Protein AF-A0A0K9YPI4-F1 (afdb_monomer_lite)

Foldseek 3Di:
DDDDDDDDDPDPDPPPPPPPPPPQDPLGDPVLLVVLCCVAVVLPPWDWDDDDQKTKTWHDDPDPPDGTWMWIAPSRFQWIATQPFLATQFRSNQPPTHGCVPVPDPVVVVVVLCVLVVVLCVVVVKAQPDPPQFPTHDHNNWTWGWIDDPNDIFIKTADSRVSDMDTDPDPD

Secondary structure (DSSP, 8-state):
-------------------------SSPPHHHHHHHHHHHH--TTPEEEEETTEEEEE---SSTTSPPPEEEEETTTTEEEETTT--EEEESS-TT---GGG---HHHHHHHHHHHHHHHHHHTTEEESSTT-EEEEETTTEEEEEEEETTEEEEEEE-TTT--EEEES---

Radius of gyration: 22.89 Å; chains: 1; bounding box: 44×32×101 Å

Structure (mmCIF, N/CA/C/O backbone):
data_AF-A0A0K9YPI4-F1
#
_entry.id   AF-A0A0K9YPI4-F1
#
loop_
_atom_site.group_PDB
_atom_site.id
_atom_site.type_symbol
_atom_site.label_atom_id
_atom_site.label_alt_id
_atom_site.label_comp_id
_atom_site.label_asym_id
_atom_site.label_entity_id
_atom_site.label_seq_id
_atom_site.pdbx_PDB_ins_code
_atom_site.Cartn_x
_atom_site.Cartn_y
_atom_site.Cartn_z
_atom_site.occupancy
_atom_site.B_iso_or_equiv
_atom_site.auth_seq_id
_atom_site.auth_comp_id
_atom_site.auth_asym_id
_atom_site.auth_atom_id
_atom_site.pdbx_PDB_model_num
ATOM 1 N N . MET A 1 1 ? -1.547 7.017 -79.916 1.00 41.75 1 MET A N 1
ATOM 2 C CA . MET A 1 1 ? -0.569 6.766 -78.834 1.00 41.75 1 MET A CA 1
ATOM 3 C C . MET A 1 1 ? -1.257 7.095 -77.516 1.00 41.75 1 MET A C 1
ATOM 5 O O . MET A 1 1 ? -1.605 8.245 -77.295 1.00 41.75 1 MET A O 1
ATOM 9 N N . VAL A 1 2 ? -1.596 6.076 -76.729 1.00 37.12 2 VAL A N 1
ATOM 10 C CA . VAL A 1 2 ? -2.494 6.171 -75.564 1.00 37.12 2 VAL A CA 1
ATOM 11 C C . VAL A 1 2 ? -1.666 6.503 -74.319 1.00 37.12 2 VAL A C 1
ATOM 13 O O . VAL A 1 2 ? -0.803 5.711 -73.954 1.00 37.12 2 VAL A O 1
ATOM 16 N N . LYS A 1 3 ? -1.917 7.636 -73.652 1.00 39.69 3 LYS A N 1
ATOM 17 C CA . LYS A 1 3 ? -1.394 7.901 -72.300 1.00 39.69 3 LYS A CA 1
ATOM 18 C C . LYS A 1 3 ? -2.548 7.841 -71.303 1.00 39.69 3 LYS A C 1
ATOM 20 O O . LYS A 1 3 ? -3.401 8.720 -71.261 1.00 39.69 3 LYS A O 1
ATOM 25 N N . LYS A 1 4 ? -2.576 6.736 -70.557 1.00 41.53 4 LYS A N 1
ATOM 26 C CA . LYS A 1 4 ? -3.485 6.457 -69.443 1.00 41.53 4 LYS A CA 1
ATOM 27 C C . LYS A 1 4 ? -3.136 7.389 -68.277 1.00 41.53 4 LYS A C 1
ATOM 29 O O . LYS A 1 4 ? -1.999 7.367 -67.818 1.00 41.53 4 LYS A O 1
ATOM 34 N N . PHE A 1 5 ? -4.099 8.169 -67.793 1.00 42.66 5 PHE A N 1
ATOM 35 C CA . PHE A 1 5 ? -4.013 8.819 -66.486 1.00 42.66 5 PHE A CA 1
ATOM 36 C C . PHE A 1 5 ? -4.531 7.830 -65.442 1.00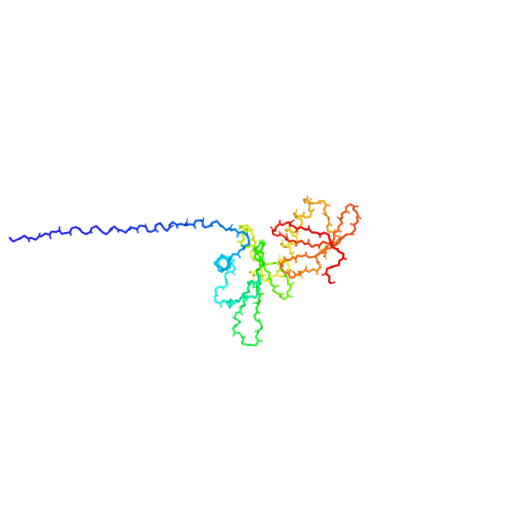 42.66 5 PHE A C 1
ATOM 38 O O . PHE A 1 5 ? -5.713 7.499 -65.426 1.00 42.66 5 PHE A O 1
ATOM 45 N N . ILE A 1 6 ? -3.626 7.311 -64.616 1.00 44.91 6 ILE A N 1
ATOM 46 C CA . ILE A 1 6 ? -3.984 6.538 -63.429 1.00 44.91 6 ILE A CA 1
ATOM 47 C C . ILE A 1 6 ? -4.209 7.546 -62.304 1.00 44.91 6 ILE A C 1
ATOM 49 O O . ILE A 1 6 ? -3.294 8.261 -61.901 1.00 44.91 6 ILE A O 1
ATOM 53 N N . VAL A 1 7 ? -5.452 7.602 -61.835 1.00 39.91 7 VAL A N 1
ATOM 54 C CA . VAL A 1 7 ? -5.850 8.235 -60.579 1.00 39.91 7 VAL A CA 1
ATOM 55 C C . VAL A 1 7 ? -5.303 7.367 -59.449 1.00 39.91 7 VAL A C 1
ATOM 57 O O . VAL A 1 7 ? -5.708 6.216 -59.310 1.00 39.91 7 VAL A O 1
ATOM 60 N N . VAL A 1 8 ? -4.376 7.897 -58.654 1.00 37.62 8 VAL A N 1
ATOM 61 C CA . VAL A 1 8 ? -3.963 7.267 -57.394 1.00 37.62 8 VAL A CA 1
ATOM 62 C C . VAL A 1 8 ? -4.713 7.973 -56.271 1.00 37.62 8 VAL A C 1
ATOM 64 O O . VAL A 1 8 ? -4.307 9.026 -55.789 1.00 37.62 8 VAL A O 1
ATOM 67 N N . CYS A 1 9 ? -5.854 7.398 -55.893 1.00 36.19 9 CYS A N 1
ATOM 68 C CA . CYS A 1 9 ? -6.498 7.673 -54.616 1.00 36.19 9 CYS A CA 1
ATOM 69 C C . CYS A 1 9 ? -5.619 7.086 -53.505 1.00 36.19 9 CYS A C 1
ATOM 71 O O . CYS A 1 9 ? -5.641 5.878 -53.275 1.00 36.19 9 CYS A O 1
ATOM 73 N N . SER A 1 10 ? -4.858 7.927 -52.808 1.00 40.41 10 SER A N 1
ATOM 74 C CA . SER A 1 10 ? -4.238 7.542 -51.538 1.00 40.41 10 SER A CA 1
ATOM 75 C C . SER A 1 10 ? -5.316 7.492 -50.458 1.00 40.41 10 SER A C 1
ATOM 77 O O . SER A 1 10 ? -5.634 8.487 -49.812 1.00 40.41 10 SER A O 1
ATOM 79 N N . LEU A 1 11 ? -5.907 6.309 -50.309 1.00 37.06 11 LEU A N 1
ATOM 80 C CA . LEU A 1 11 ? -6.753 5.922 -49.191 1.00 37.06 11 LEU A CA 1
ATOM 81 C C . LEU A 1 11 ? -5.844 5.694 -47.971 1.00 37.06 11 LEU A C 1
ATOM 83 O O . LEU A 1 11 ? -5.213 4.646 -47.853 1.00 37.06 11 LEU A O 1
ATOM 87 N N . ILE A 1 12 ? -5.738 6.677 -47.075 1.00 48.12 12 ILE A N 1
ATOM 88 C CA . ILE A 1 12 ? -5.128 6.461 -45.757 1.00 48.12 12 ILE A CA 1
ATOM 89 C C . ILE A 1 12 ? -6.189 5.764 -44.903 1.00 48.12 12 ILE A C 1
ATOM 91 O O . ILE A 1 12 ? -7.133 6.394 -44.426 1.00 48.12 12 ILE A O 1
ATOM 95 N N . MET A 1 13 ? -6.077 4.440 -44.778 1.00 41.88 13 MET A N 1
ATOM 96 C CA . MET A 1 13 ? -6.884 3.663 -43.841 1.00 41.88 13 MET A CA 1
ATOM 97 C C . MET A 1 13 ? -6.507 4.051 -42.411 1.00 41.88 13 MET A C 1
ATOM 99 O O . MET A 1 13 ? -5.354 3.922 -42.001 1.00 41.88 13 MET A O 1
ATOM 103 N N . PHE A 1 14 ? -7.507 4.485 -41.648 1.00 39.28 14 PHE A N 1
ATOM 104 C CA . PHE A 1 14 ? -7.477 4.456 -40.194 1.00 39.28 14 PHE A CA 1
ATOM 105 C C . PHE A 1 14 ? -7.269 3.006 -39.743 1.00 39.28 14 PHE A C 1
ATOM 107 O O . PHE A 1 14 ? -8.168 2.177 -39.881 1.00 39.28 14 PHE A O 1
ATOM 114 N N . LEU A 1 15 ? -6.107 2.699 -39.167 1.00 39.94 15 LEU A N 1
ATOM 115 C CA . LEU A 1 15 ? -5.989 1.571 -38.251 1.00 39.94 15 LEU A CA 1
ATOM 116 C C . LEU A 1 15 ? -6.686 1.984 -36.953 1.00 39.94 15 LEU A C 1
ATOM 118 O O . LEU A 1 15 ? -6.073 2.508 -36.027 1.00 39.94 15 LEU A O 1
ATOM 122 N N . VAL A 1 16 ? -8.003 1.777 -36.915 1.00 43.72 16 VAL A N 1
ATOM 123 C CA . VAL A 1 16 ? -8.727 1.611 -35.656 1.00 43.72 16 VAL A CA 1
ATOM 124 C C . VAL A 1 16 ? -8.208 0.298 -35.085 1.00 43.72 16 VAL A C 1
ATOM 126 O O . VAL A 1 16 ? -8.688 -0.777 -35.436 1.00 43.72 16 VAL A O 1
ATOM 129 N N . GLY A 1 17 ? -7.143 0.380 -34.289 1.00 38.28 17 GLY A N 1
ATOM 130 C CA . GLY A 1 17 ? -6.700 -0.741 -33.481 1.00 38.28 17 GLY A CA 1
ATOM 131 C C . GLY A 1 17 ? -7.867 -1.130 -32.590 1.00 38.28 17 GLY A C 1
ATOM 132 O O . GLY A 1 17 ? -8.262 -0.361 -31.715 1.00 38.28 17 GLY A O 1
ATOM 133 N N . CYS A 1 18 ? -8.464 -2.287 -32.866 1.00 34.66 18 CYS A N 1
ATOM 134 C CA . CYS A 1 18 ? -9.381 -2.937 -31.953 1.00 34.66 18 CYS A CA 1
ATOM 135 C C . CYS A 1 18 ? -8.647 -3.075 -30.620 1.00 34.66 18 CYS A C 1
ATOM 137 O O . CYS A 1 18 ? -7.742 -3.898 -30.491 1.00 34.66 18 CYS A O 1
ATOM 139 N N . ALA A 1 19 ? -9.004 -2.239 -29.647 1.00 42.91 19 ALA A N 1
ATOM 140 C CA . ALA A 1 19 ? -8.703 -2.510 -28.260 1.00 42.91 19 ALA A CA 1
ATOM 141 C C . ALA A 1 19 ? -9.447 -3.806 -27.933 1.00 42.91 19 ALA A C 1
ATOM 143 O O . ALA A 1 19 ? -10.652 -3.797 -27.690 1.00 42.91 19 ALA A O 1
ATOM 144 N N . ASN A 1 20 ? -8.744 -4.934 -28.014 1.00 44.16 20 ASN A N 1
ATOM 145 C CA . ASN A 1 20 ? -9.142 -6.106 -27.264 1.00 44.16 20 ASN A CA 1
ATOM 146 C C . ASN A 1 20 ? -9.124 -5.645 -25.811 1.00 44.16 20 ASN A C 1
ATOM 148 O O . ASN A 1 20 ? -8.059 -5.470 -25.226 1.00 44.16 20 ASN A O 1
ATOM 152 N N . THR A 1 21 ? -10.295 -5.359 -25.253 1.00 50.00 21 THR A N 1
ATOM 153 C CA . THR A 1 21 ? -10.468 -5.257 -23.811 1.00 50.00 21 THR A CA 1
ATOM 154 C C . THR A 1 21 ? -10.260 -6.667 -23.270 1.00 50.00 21 THR A C 1
ATOM 156 O O . THR A 1 21 ? -11.212 -7.417 -23.058 1.00 50.00 21 THR A O 1
ATOM 159 N N . GLU A 1 22 ? -8.993 -7.073 -23.148 1.00 61.00 22 GLU A N 1
ATOM 160 C CA . GLU A 1 22 ? -8.622 -8.260 -22.391 1.00 61.00 22 GLU A CA 1
ATOM 161 C C . GLU A 1 22 ? -9.222 -8.077 -20.995 1.00 61.00 22 GLU A C 1
ATOM 163 O O . GLU A 1 22 ? -9.052 -7.045 -20.339 1.00 61.00 22 GLU A O 1
ATOM 168 N N . THR A 1 23 ? -10.070 -9.025 -20.604 1.00 71.62 23 THR A N 1
ATOM 169 C CA . THR A 1 23 ? -10.706 -8.993 -19.292 1.00 71.62 23 THR A CA 1
ATOM 170 C C . THR A 1 23 ? -9.632 -9.367 -18.286 1.00 71.62 23 THR A C 1
ATOM 172 O O . THR A 1 23 ? -9.219 -10.520 -18.246 1.00 71.62 23 THR A O 1
ATOM 175 N N . ILE A 1 24 ? -9.167 -8.391 -17.509 1.00 82.25 24 ILE A N 1
ATOM 176 C CA . ILE A 1 24 ? -8.191 -8.619 -16.443 1.00 82.25 24 ILE A CA 1
ATOM 177 C C . ILE A 1 24 ? -8.867 -9.468 -15.362 1.00 82.25 24 ILE A C 1
ATOM 179 O O . ILE A 1 24 ? -9.882 -9.061 -14.791 1.00 82.25 24 ILE A O 1
ATOM 183 N N . THR A 1 25 ? -8.308 -10.643 -15.081 1.00 87.56 25 THR A N 1
ATOM 184 C CA . THR A 1 25 ? -8.780 -11.554 -14.032 1.00 87.56 25 THR A CA 1
ATOM 185 C C . THR A 1 25 ? -7.712 -11.739 -12.965 1.00 87.56 25 THR A C 1
ATOM 187 O O . THR A 1 25 ? -6.531 -11.823 -13.279 1.00 87.56 25 THR A O 1
ATOM 190 N N . LEU A 1 26 ? -8.131 -11.816 -11.701 1.00 91.12 26 LEU A N 1
ATOM 191 C CA . LEU A 1 26 ? -7.250 -12.157 -10.585 1.00 91.12 26 LEU A CA 1
ATOM 192 C C . LEU A 1 26 ? -7.167 -13.690 -10.412 1.00 91.12 26 LEU A C 1
ATOM 194 O O . LEU A 1 26 ? -8.184 -14.363 -10.606 1.00 91.12 26 LEU A O 1
ATOM 198 N N . PRO A 1 27 ? -6.016 -14.246 -9.989 1.00 93.81 27 PRO A N 1
ATOM 199 C CA . PRO A 1 27 ? -4.738 -13.559 -9.793 1.00 93.81 27 PRO A CA 1
ATOM 200 C C . PRO A 1 27 ? -4.109 -13.118 -11.125 1.00 93.81 27 PRO A C 1
ATOM 202 O O . PRO A 1 27 ? -4.284 -13.786 -12.138 1.00 93.81 27 PRO A O 1
ATOM 205 N N . LEU A 1 28 ? -3.372 -12.006 -11.110 1.00 93.75 28 LEU A N 1
ATOM 206 C CA . LEU A 1 28 ? -2.736 -11.457 -12.308 1.00 93.75 28 LEU A CA 1
ATOM 207 C C . LEU A 1 28 ? -1.642 -12.379 -12.852 1.00 93.75 28 LEU A C 1
ATOM 209 O O . LEU A 1 28 ? -0.768 -12.856 -12.115 1.00 93.75 28 LEU A O 1
ATOM 213 N N . GLU A 1 29 ? -1.642 -12.550 -14.169 1.00 93.88 29 GLU A N 1
ATOM 214 C CA . GLU A 1 29 ? -0.559 -13.214 -14.881 1.00 93.88 29 GLU A CA 1
ATOM 215 C C . GLU A 1 29 ? 0.580 -12.236 -15.200 1.00 93.88 29 GLU A C 1
ATOM 217 O O . GLU A 1 29 ? 0.413 -11.018 -15.220 1.00 93.88 29 GLU A O 1
ATOM 222 N N . GLU A 1 30 ? 1.767 -12.773 -15.483 1.00 94.25 30 GLU A N 1
ATOM 223 C CA . GLU A 1 30 ? 2.977 -11.984 -15.746 1.00 94.25 30 GLU A CA 1
ATOM 224 C C . GLU A 1 30 ? 2.797 -10.950 -16.866 1.00 94.25 30 GLU A C 1
ATOM 226 O O . GLU A 1 30 ? 3.303 -9.828 -16.767 1.00 94.25 30 GLU A O 1
ATOM 231 N N . LYS A 1 31 ? 2.054 -11.322 -17.918 1.00 93.06 31 LYS A N 1
ATOM 232 C CA . LYS A 1 31 ? 1.731 -10.437 -19.042 1.00 93.06 31 LYS A CA 1
ATOM 233 C C . LYS A 1 31 ? 0.925 -9.228 -18.561 1.00 93.06 31 LYS A C 1
ATOM 235 O O . LYS A 1 31 ? 1.310 -8.098 -18.861 1.00 93.06 31 LYS A O 1
ATOM 240 N N . ASP A 1 32 ? -0.126 -9.466 -17.778 1.00 94.50 32 ASP A N 1
ATOM 241 C CA . ASP A 1 32 ? -0.987 -8.413 -17.234 1.00 94.50 32 ASP A CA 1
ATOM 242 C C . ASP A 1 32 ? -0.209 -7.518 -16.276 1.00 94.50 32 ASP A C 1
ATOM 244 O O . ASP A 1 32 ? -0.285 -6.296 -16.368 1.00 94.50 32 ASP A O 1
ATOM 248 N N . VAL A 1 33 ? 0.595 -8.109 -15.387 1.00 95.25 33 VAL A N 1
ATOM 249 C CA . VAL A 1 33 ? 1.419 -7.347 -14.443 1.00 95.25 33 VAL A CA 1
ATOM 250 C C . VAL A 1 33 ? 2.399 -6.448 -15.185 1.00 95.25 33 VAL A C 1
ATOM 252 O O . VAL A 1 33 ? 2.479 -5.260 -14.887 1.00 95.25 33 VAL A O 1
ATOM 255 N N . SER A 1 34 ? 3.121 -6.985 -16.169 1.00 93.62 34 SER A N 1
ATOM 256 C CA . SER A 1 34 ? 4.109 -6.217 -16.932 1.00 93.62 34 SER A CA 1
ATOM 257 C C . SER A 1 34 ? 3.460 -5.066 -17.699 1.00 93.62 34 SER A C 1
ATOM 259 O O . SER A 1 34 ? 3.965 -3.943 -17.669 1.00 93.62 34 SER A O 1
ATOM 261 N N . GLN A 1 35 ? 2.320 -5.326 -18.348 1.00 93.25 35 GLN A N 1
ATOM 262 C CA . GLN A 1 35 ? 1.573 -4.307 -19.077 1.00 93.25 35 GLN A CA 1
ATOM 263 C C . GLN A 1 35 ? 1.036 -3.223 -18.132 1.00 93.25 35 GLN A C 1
ATOM 265 O O . GLN A 1 35 ? 1.301 -2.039 -18.334 1.00 93.25 35 GLN A O 1
ATOM 270 N N . LEU A 1 36 ? 0.325 -3.612 -17.073 1.00 94.62 36 LEU A N 1
ATOM 271 C CA . LEU A 1 36 ? -0.324 -2.675 -16.156 1.00 94.62 36 LEU A CA 1
ATOM 272 C C . LEU A 1 36 ? 0.686 -1.867 -15.343 1.00 94.62 36 LEU A C 1
ATOM 274 O O . LEU A 1 36 ? 0.449 -0.690 -15.077 1.00 94.62 36 LEU A O 1
ATOM 278 N N . MET A 1 37 ? 1.822 -2.458 -14.968 1.00 96.00 37 MET A N 1
ATOM 279 C CA . MET A 1 37 ? 2.905 -1.715 -14.328 1.00 96.00 37 MET A CA 1
ATOM 280 C C . MET A 1 37 ? 3.492 -0.664 -15.277 1.00 96.00 37 MET A C 1
ATOM 282 O O . MET A 1 37 ? 3.694 0.476 -14.860 1.00 96.00 37 MET A O 1
ATOM 286 N N . ALA A 1 38 ? 3.716 -0.992 -16.553 1.00 92.88 38 ALA A N 1
ATOM 287 C CA . ALA A 1 38 ? 4.183 -0.008 -17.530 1.00 92.88 38 ALA A CA 1
ATOM 288 C C . ALA A 1 38 ? 3.169 1.135 -17.723 1.00 92.88 38 ALA A C 1
ATOM 290 O O . ALA A 1 38 ? 3.556 2.300 -17.740 1.00 92.88 38 ALA A O 1
ATOM 291 N N . GLU A 1 39 ? 1.876 0.813 -17.813 1.00 91.00 39 GLU A N 1
ATOM 292 C CA . GLU A 1 39 ? 0.808 1.792 -18.046 1.00 91.00 39 GLU A CA 1
ATOM 293 C C . GLU A 1 39 ? 0.511 2.680 -16.828 1.00 91.00 39 GLU A C 1
ATOM 295 O O . GLU A 1 39 ? 0.299 3.883 -16.983 1.00 91.00 39 GLU A O 1
ATOM 300 N N . LYS A 1 40 ? 0.464 2.110 -15.616 1.00 93.38 40 LYS A N 1
ATOM 301 C CA . LYS A 1 40 ? 0.045 2.836 -14.405 1.00 93.38 40 LYS A CA 1
ATOM 302 C C . LYS A 1 40 ? 1.195 3.414 -13.593 1.00 93.38 40 LYS A C 1
ATOM 304 O O . LYS A 1 40 ? 1.002 4.429 -12.923 1.00 93.38 40 LYS A O 1
ATOM 309 N N . MET A 1 41 ? 2.357 2.764 -13.610 1.00 94.12 41 MET A N 1
ATOM 310 C CA . MET A 1 41 ? 3.473 3.103 -12.722 1.00 94.12 41 MET A CA 1
ATOM 311 C C . MET A 1 41 ? 4.625 3.824 -13.420 1.00 94.12 41 MET A C 1
ATOM 313 O O . MET A 1 41 ? 5.501 4.325 -12.723 1.00 94.12 41 MET A O 1
ATOM 317 N N . ASP A 1 42 ? 4.612 3.915 -14.755 1.00 88.94 42 ASP A N 1
ATOM 318 C CA . ASP A 1 42 ? 5.687 4.523 -15.558 1.00 88.94 42 ASP A CA 1
ATOM 319 C C . ASP A 1 42 ? 7.075 3.927 -15.244 1.00 88.94 42 ASP A C 1
ATOM 321 O O . ASP A 1 42 ? 8.091 4.608 -15.124 1.00 88.94 42 ASP A O 1
ATOM 325 N N . ILE A 1 43 ? 7.125 2.604 -15.071 1.00 90.50 43 ILE A N 1
ATOM 326 C CA . ILE A 1 43 ? 8.347 1.873 -14.697 1.00 90.50 43 ILE A CA 1
ATOM 327 C C . ILE A 1 43 ? 9.160 1.404 -15.913 1.00 90.50 43 ILE A C 1
ATOM 329 O O . ILE A 1 43 ? 9.857 0.385 -15.864 1.00 90.50 43 ILE A O 1
ATOM 333 N N . ALA A 1 44 ? 9.065 2.112 -17.039 1.00 85.94 44 ALA A N 1
ATOM 334 C CA . ALA A 1 44 ? 9.830 1.767 -18.230 1.00 85.94 44 ALA A CA 1
ATOM 335 C C . ALA A 1 44 ? 11.340 1.757 -17.912 1.00 85.94 44 ALA A C 1
ATOM 337 O O . ALA A 1 44 ? 11.882 2.700 -17.338 1.00 85.94 44 ALA A O 1
ATOM 338 N N . GLY A 1 45 ? 12.027 0.666 -18.264 1.00 88.25 45 GLY A N 1
ATOM 339 C CA . GLY A 1 45 ? 13.462 0.492 -17.996 1.00 88.25 45 GLY A CA 1
ATOM 340 C C . GLY A 1 45 ? 13.815 -0.038 -16.600 1.00 88.25 45 GLY A C 1
ATOM 341 O O . GLY A 1 45 ? 14.998 -0.171 -16.293 1.00 88.25 45 GLY A O 1
ATOM 342 N N . TRP A 1 46 ? 12.829 -0.369 -15.762 1.00 95.81 46 TRP A N 1
ATOM 343 C CA . TRP A 1 46 ? 13.074 -1.070 -14.501 1.00 95.81 46 TRP A CA 1
ATOM 344 C C . TRP A 1 46 ? 13.375 -2.552 -14.751 1.00 95.81 46 TRP A C 1
ATOM 346 O O . TRP A 1 46 ? 12.859 -3.165 -15.687 1.00 95.81 46 TRP A O 1
ATOM 356 N N . ASN A 1 47 ? 14.196 -3.148 -13.888 1.00 95.44 47 ASN A N 1
ATOM 357 C CA . ASN A 1 47 ? 14.524 -4.567 -13.969 1.00 95.44 47 ASN A CA 1
ATOM 358 C C . ASN A 1 47 ? 13.380 -5.402 -13.398 1.00 95.44 47 ASN A C 1
ATOM 360 O O . ASN A 1 47 ? 13.071 -5.299 -12.210 1.00 95.44 47 ASN A O 1
ATOM 364 N N . PHE A 1 48 ? 12.795 -6.251 -14.236 1.00 96.06 48 PHE A N 1
ATOM 365 C CA . PHE A 1 48 ? 11.788 -7.221 -13.828 1.00 96.06 48 PHE A CA 1
ATOM 366 C C . PHE A 1 48 ? 12.434 -8.515 -13.318 1.00 96.06 48 PHE A C 1
ATOM 368 O O . PHE A 1 48 ? 13.415 -9.010 -13.874 1.00 96.06 48 PHE A O 1
ATOM 375 N N . SER A 1 49 ? 11.859 -9.078 -12.262 1.00 95.19 49 SER A N 1
ATOM 376 C CA . SER A 1 49 ? 12.162 -10.416 -11.768 1.00 95.19 49 SER A CA 1
ATOM 377 C C . SER A 1 49 ? 10.916 -11.033 -11.143 1.00 95.19 49 SER A C 1
ATOM 379 O O . SER A 1 49 ? 10.009 -10.325 -10.708 1.00 95.19 49 SER A O 1
ATOM 381 N N . ARG A 1 50 ? 10.887 -12.360 -11.068 1.00 93.00 50 ARG A N 1
ATOM 382 C CA . ARG A 1 50 ? 9.838 -13.107 -10.382 1.00 93.00 50 ARG A CA 1
ATOM 383 C C . ARG A 1 50 ? 10.473 -14.087 -9.412 1.00 93.00 50 ARG A C 1
ATOM 385 O O . ARG A 1 50 ? 11.411 -14.798 -9.777 1.00 93.00 50 ARG A O 1
ATOM 392 N N . LYS A 1 51 ? 9.946 -14.136 -8.193 1.00 85.06 51 LYS A N 1
ATOM 393 C CA . LYS A 1 51 ? 10.281 -15.162 -7.209 1.00 85.06 51 LYS A CA 1
ATOM 394 C C . LYS A 1 51 ? 8.984 -15.688 -6.612 1.00 85.06 51 LYS A C 1
ATOM 396 O O . LYS A 1 51 ? 8.202 -14.908 -6.080 1.00 85.06 51 LYS A O 1
ATOM 401 N N . ASP A 1 52 ? 8.777 -16.996 -6.719 1.00 83.06 52 ASP A N 1
ATOM 402 C CA . ASP A 1 52 ? 7.544 -17.658 -6.293 1.00 83.06 52 ASP A CA 1
ATOM 403 C C . ASP A 1 52 ? 6.309 -16.986 -6.945 1.00 83.06 52 ASP A C 1
ATOM 405 O O . ASP A 1 52 ? 6.242 -16.855 -8.177 1.00 83.06 52 ASP A O 1
ATOM 409 N N . ASP A 1 53 ? 5.366 -16.515 -6.128 1.00 78.69 53 ASP A N 1
ATOM 410 C CA . ASP A 1 53 ? 4.139 -15.835 -6.560 1.00 78.69 53 ASP A CA 1
ATOM 411 C C . ASP A 1 53 ? 4.255 -14.299 -6.554 1.00 78.69 53 ASP A C 1
ATOM 413 O O . ASP A 1 53 ? 3.257 -13.594 -6.717 1.00 78.69 53 ASP A O 1
ATOM 417 N N . THR A 1 54 ? 5.466 -13.762 -6.380 1.00 87.69 54 THR A N 1
ATOM 418 C CA . THR A 1 54 ? 5.718 -12.318 -6.332 1.00 87.69 54 THR A CA 1
ATOM 419 C C . THR A 1 54 ? 6.420 -11.842 -7.600 1.00 87.69 54 THR A C 1
ATOM 421 O O . THR A 1 54 ? 7.499 -12.320 -7.968 1.00 87.69 54 THR A O 1
ATOM 424 N N . TYR A 1 55 ? 5.808 -10.855 -8.253 1.00 95.69 55 TYR A N 1
ATOM 425 C CA . TYR A 1 55 ? 6.408 -10.100 -9.350 1.00 95.69 55 TYR A CA 1
ATOM 426 C C . TYR A 1 55 ? 7.096 -8.857 -8.798 1.00 95.69 55 TYR A C 1
ATOM 428 O O . TYR A 1 55 ? 6.504 -8.136 -7.997 1.00 95.69 55 TYR A O 1
ATOM 436 N N . SER A 1 56 ? 8.319 -8.594 -9.247 1.00 96.81 56 SER A N 1
ATOM 437 C CA . SER A 1 56 ? 9.188 -7.579 -8.664 1.00 96.81 56 SER A CA 1
ATOM 438 C C . SER A 1 56 ? 9.836 -6.710 -9.728 1.00 96.81 56 SER A C 1
ATOM 440 O O . SER A 1 56 ? 10.425 -7.213 -10.684 1.00 96.81 56 SER A O 1
ATOM 442 N N . PHE A 1 57 ? 9.803 -5.401 -9.513 1.00 97.44 57 PHE A N 1
ATOM 443 C CA . PHE A 1 57 ? 10.367 -4.393 -10.397 1.00 97.44 57 PHE A CA 1
ATOM 444 C C . PHE A 1 57 ? 11.336 -3.524 -9.611 1.00 97.44 57 PHE A C 1
ATOM 446 O O . PHE A 1 57 ? 10.947 -2.863 -8.650 1.00 97.44 57 PHE A O 1
ATOM 453 N N . ARG A 1 58 ? 12.604 -3.506 -10.019 1.00 96.50 58 ARG A N 1
ATOM 454 C CA . ARG A 1 58 ? 13.649 -2.713 -9.365 1.00 96.50 58 ARG A CA 1
ATOM 455 C C . ARG A 1 58 ? 14.094 -1.560 -10.251 1.00 96.50 58 ARG A C 1
ATOM 457 O O . ARG A 1 58 ? 14.489 -1.784 -11.397 1.00 96.50 58 ARG A O 1
ATOM 464 N N . SER A 1 59 ? 14.084 -0.347 -9.707 1.00 95.25 59 SER A N 1
ATOM 465 C CA . SER A 1 59 ? 14.576 0.830 -10.415 1.00 95.25 59 SER A CA 1
ATOM 466 C C . SER A 1 59 ? 16.086 0.754 -10.640 1.00 95.25 59 SER A C 1
ATOM 468 O O . SER A 1 59 ? 16.827 0.111 -9.886 1.00 95.25 59 SER A O 1
ATOM 470 N N . VAL A 1 60 ? 16.544 1.407 -11.708 1.00 92.75 60 VAL A N 1
ATOM 471 C CA . VAL A 1 60 ? 17.965 1.524 -12.048 1.00 92.75 60 VAL A CA 1
ATOM 472 C C . VAL A 1 60 ? 18.393 2.967 -11.773 1.00 92.75 60 VAL A C 1
ATOM 474 O O . VAL A 1 60 ? 18.131 3.841 -12.601 1.00 92.75 60 VAL A O 1
ATOM 477 N N . PRO A 1 61 ? 18.984 3.260 -10.601 1.00 90.06 61 PRO A N 1
ATOM 478 C CA . PRO A 1 61 ? 19.412 4.613 -10.278 1.00 90.06 61 PRO A CA 1
ATOM 479 C C . PRO A 1 61 ? 20.576 5.050 -11.175 1.00 90.06 61 PRO A C 1
ATOM 481 O O . PRO A 1 61 ? 21.395 4.237 -11.603 1.00 90.06 61 PRO A O 1
ATOM 484 N N . SER A 1 62 ? 20.667 6.355 -11.443 1.00 89.06 62 SER A N 1
ATOM 485 C CA . SER A 1 62 ? 21.774 6.935 -12.214 1.00 89.06 62 SER A CA 1
ATOM 486 C C . SER A 1 62 ? 23.099 6.947 -11.444 1.00 89.06 62 SER A C 1
ATOM 488 O O . SER A 1 62 ? 24.162 6.934 -12.059 1.00 89.06 62 SER A O 1
ATOM 490 N N . ASP A 1 63 ? 23.040 7.002 -10.110 1.00 91.31 63 ASP A N 1
ATOM 491 C CA . ASP A 1 63 ? 24.205 6.865 -9.234 1.00 91.31 63 ASP A CA 1
ATOM 492 C C . ASP A 1 63 ? 24.436 5.374 -8.925 1.00 91.31 63 ASP A C 1
ATOM 494 O O . ASP A 1 63 ? 23.553 4.744 -8.337 1.00 91.31 63 ASP A O 1
ATOM 498 N N . PRO A 1 64 ? 25.600 4.796 -9.279 1.00 86.56 64 PRO A N 1
ATOM 499 C CA . PRO A 1 64 ? 25.901 3.391 -9.007 1.00 86.56 64 PRO A CA 1
ATOM 500 C C . PRO A 1 64 ? 26.002 3.052 -7.510 1.00 86.56 64 PRO A C 1
ATOM 502 O O . PRO A 1 64 ? 25.988 1.872 -7.167 1.00 86.56 64 PRO A O 1
ATOM 505 N N . ASN A 1 65 ? 26.114 4.051 -6.628 1.00 90.31 65 ASN A N 1
ATOM 506 C CA . ASN A 1 65 ? 26.151 3.858 -5.176 1.00 90.31 65 ASN A CA 1
ATOM 507 C C . ASN A 1 65 ? 24.770 3.982 -4.517 1.00 90.31 65 ASN A C 1
ATOM 509 O O . ASN A 1 65 ? 24.642 3.693 -3.328 1.00 90.31 65 ASN A O 1
ATOM 513 N N . ALA A 1 66 ? 23.749 4.431 -5.252 1.00 89.12 66 ALA A N 1
ATOM 514 C CA . ALA A 1 66 ? 22.396 4.530 -4.728 1.00 89.12 66 ALA A CA 1
ATOM 515 C C . ALA A 1 66 ? 21.684 3.173 -4.802 1.00 89.12 66 ALA A C 1
ATOM 517 O O . ALA A 1 66 ? 21.823 2.415 -5.766 1.00 89.12 66 ALA A O 1
ATOM 518 N N . GLU A 1 67 ? 20.866 2.878 -3.794 1.00 88.06 67 GLU A N 1
ATOM 519 C CA . GLU A 1 67 ? 19.965 1.734 -3.851 1.00 88.06 67 GLU A CA 1
ATOM 520 C C . GLU A 1 67 ? 18.722 2.081 -4.679 1.00 88.06 67 GLU A C 1
ATOM 522 O O . GLU A 1 67 ? 18.109 3.135 -4.517 1.00 88.06 67 GLU A O 1
ATOM 527 N N . GLY A 1 68 ? 18.361 1.185 -5.599 1.00 90.75 68 GLY A N 1
ATOM 528 C CA . GLY A 1 68 ? 17.125 1.304 -6.365 1.00 90.75 68 GLY A CA 1
ATOM 529 C C . GLY A 1 68 ? 15.905 0.956 -5.513 1.00 90.75 68 GLY A C 1
ATOM 530 O O . GLY A 1 68 ? 15.958 0.053 -4.677 1.00 90.75 68 GLY A O 1
ATOM 531 N N . VAL A 1 69 ? 14.789 1.624 -5.789 1.00 93.00 69 VAL A N 1
ATOM 532 C CA . VAL A 1 69 ? 13.473 1.294 -5.232 1.00 93.00 69 VAL A CA 1
ATOM 533 C C . VAL A 1 69 ? 13.033 -0.046 -5.803 1.00 93.00 69 VAL A C 1
ATOM 535 O O . VAL A 1 69 ? 13.196 -0.293 -6.999 1.00 93.00 69 VAL A O 1
ATOM 538 N N . THR A 1 70 ? 12.472 -0.913 -4.963 1.00 95.88 70 THR A N 1
ATOM 539 C CA . THR A 1 70 ? 11.871 -2.162 -5.433 1.00 95.88 70 THR A CA 1
ATOM 540 C C . THR A 1 70 ? 10.381 -2.161 -5.157 1.00 95.88 70 THR A C 1
ATOM 542 O O . THR A 1 70 ? 9.958 -1.981 -4.018 1.00 95.88 70 THR A O 1
ATOM 545 N N . LEU A 1 71 ? 9.601 -2.375 -6.210 1.00 97.00 71 LEU A N 1
ATOM 546 C CA . LEU A 1 71 ? 8.163 -2.561 -6.142 1.00 97.00 71 LEU A CA 1
ATOM 547 C C . LEU A 1 71 ? 7.836 -4.031 -6.332 1.00 97.00 71 LEU A C 1
ATOM 549 O O . LEU A 1 71 ? 8.301 -4.648 -7.288 1.00 97.00 71 LEU A O 1
ATOM 553 N N . ASP A 1 72 ? 7.009 -4.557 -5.447 1.00 97.38 72 ASP A N 1
ATOM 554 C CA . ASP A 1 72 ? 6.453 -5.893 -5.550 1.00 97.38 72 ASP A CA 1
ATOM 555 C C . ASP A 1 72 ? 4.952 -5.811 -5.837 1.00 97.38 72 ASP A C 1
ATOM 557 O O . ASP A 1 72 ? 4.285 -4.833 -5.490 1.00 97.38 72 ASP A O 1
ATOM 561 N N . VAL A 1 73 ? 4.418 -6.837 -6.497 1.00 96.81 73 VAL A N 1
ATOM 562 C CA . VAL A 1 73 ? 2.998 -6.933 -6.844 1.00 96.81 73 VAL A CA 1
ATOM 563 C C . VAL A 1 73 ? 2.393 -8.152 -6.167 1.00 96.81 73 VAL A C 1
ATOM 565 O O . VAL A 1 73 ? 2.794 -9.287 -6.438 1.00 96.81 73 VAL A O 1
ATOM 568 N N . ASN A 1 74 ? 1.381 -7.922 -5.333 1.00 93.75 74 ASN A N 1
ATOM 569 C CA . ASN A 1 74 ? 0.488 -8.973 -4.875 1.00 93.75 74 ASN A CA 1
ATOM 570 C C . ASN A 1 74 ? -0.450 -9.341 -6.028 1.00 93.75 74 ASN A C 1
ATOM 572 O O . ASN A 1 74 ? -1.455 -8.675 -6.276 1.00 93.75 74 ASN A O 1
ATOM 576 N N . ALA A 1 75 ? -0.122 -10.410 -6.751 1.00 93.88 75 ALA A N 1
ATOM 577 C CA . ALA A 1 75 ? -0.891 -10.849 -7.911 1.00 93.88 75 ALA A CA 1
ATOM 578 C C . ALA A 1 75 ? -2.349 -11.197 -7.573 1.00 93.88 75 ALA A C 1
ATOM 580 O O . ALA A 1 75 ? -3.210 -11.097 -8.442 1.00 93.88 75 ALA A O 1
ATOM 581 N N . LYS A 1 76 ? -2.644 -11.587 -6.325 1.00 93.00 76 LYS A N 1
ATOM 582 C CA . LYS A 1 76 ? -3.993 -11.985 -5.896 1.00 93.00 76 LYS A CA 1
ATOM 583 C C . LYS A 1 76 ? -4.941 -10.800 -5.769 1.00 93.00 76 LYS A C 1
ATOM 585 O O . LYS A 1 76 ? -6.125 -10.970 -6.026 1.00 93.00 76 LYS A O 1
ATOM 590 N N . THR A 1 77 ? -4.431 -9.627 -5.396 1.00 93.25 77 THR A N 1
ATOM 591 C CA . THR A 1 77 ? -5.235 -8.407 -5.197 1.00 93.25 77 THR A CA 1
ATOM 592 C C . THR A 1 77 ? -4.971 -7.342 -6.261 1.00 93.25 77 THR A C 1
ATOM 594 O O . THR A 1 77 ? -5.759 -6.412 -6.429 1.00 93.25 77 THR A O 1
ATOM 597 N N . GLY A 1 78 ? -3.859 -7.459 -6.990 1.00 94.88 78 GLY A N 1
ATOM 598 C CA . GLY A 1 78 ? -3.343 -6.427 -7.883 1.00 94.88 78 GLY A CA 1
ATOM 599 C C . GLY A 1 78 ? -2.658 -5.268 -7.153 1.00 94.88 78 GLY A C 1
ATOM 600 O O . GLY A 1 78 ? -2.303 -4.285 -7.803 1.00 94.88 78 GLY A O 1
ATOM 601 N N . THR A 1 79 ? -2.482 -5.346 -5.831 1.00 96.00 79 THR A N 1
ATOM 602 C CA . THR A 1 79 ? -1.837 -4.298 -5.033 1.00 96.00 79 THR A CA 1
ATOM 603 C C . THR A 1 79 ? -0.333 -4.270 -5.308 1.00 96.00 79 THR A C 1
ATOM 605 O O . THR A 1 79 ? 0.355 -5.286 -5.212 1.00 96.00 79 THR A O 1
ATOM 608 N N . VAL A 1 80 ? 0.183 -3.090 -5.649 1.00 97.06 80 VAL A N 1
ATOM 609 C CA . VAL A 1 80 ? 1.618 -2.816 -5.790 1.00 97.06 80 VAL A CA 1
ATOM 610 C C . VAL A 1 80 ? 2.100 -2.169 -4.505 1.00 97.06 80 VAL A C 1
ATOM 612 O O . VAL A 1 80 ? 1.444 -1.254 -4.007 1.00 97.06 80 VAL A O 1
ATOM 615 N N . TYR A 1 81 ? 3.247 -2.590 -3.988 1.00 96.56 81 TYR A N 1
ATOM 616 C CA . TYR A 1 81 ? 3.817 -2.062 -2.752 1.00 96.56 81 TYR A CA 1
ATOM 617 C C . TYR A 1 81 ? 5.329 -1.901 -2.854 1.00 96.56 81 TYR A C 1
ATOM 619 O O . TYR A 1 81 ? 5.993 -2.588 -3.628 1.00 96.56 81 TYR A O 1
ATOM 627 N N . GLU A 1 82 ? 5.883 -0.971 -2.081 1.00 94.81 82 GLU A N 1
ATOM 628 C CA . GLU A 1 82 ? 7.333 -0.811 -1.987 1.00 94.81 82 GLU A CA 1
ATOM 629 C C . GLU A 1 82 ? 7.887 -1.844 -1.003 1.00 94.81 82 GLU A C 1
ATOM 631 O O . GLU A 1 82 ? 7.400 -1.973 0.119 1.00 94.81 82 GLU A O 1
ATOM 636 N N . ARG A 1 83 ? 8.879 -2.623 -1.441 1.00 94.12 83 ARG A N 1
ATOM 637 C CA . ARG A 1 83 ? 9.356 -3.814 -0.729 1.00 94.12 83 ARG A CA 1
ATOM 638 C C . ARG A 1 83 ? 9.892 -3.510 0.669 1.00 94.12 83 ARG A C 1
ATOM 640 O O . ARG A 1 83 ? 9.677 -4.306 1.577 1.00 94.12 83 ARG A O 1
ATOM 647 N N . THR A 1 84 ? 10.628 -2.416 0.828 1.00 91.25 84 THR A N 1
ATOM 648 C CA . THR A 1 84 ? 11.346 -2.095 2.070 1.00 91.25 84 THR A CA 1
ATOM 649 C C . THR A 1 84 ? 10.388 -1.675 3.179 1.00 91.25 84 THR A C 1
ATOM 651 O O . THR A 1 84 ? 10.524 -2.102 4.321 1.00 91.25 84 THR A O 1
ATOM 654 N N . SER A 1 85 ? 9.414 -0.836 2.839 1.00 90.88 85 SER A N 1
ATOM 655 C CA . SER A 1 85 ? 8.429 -0.259 3.754 1.00 90.88 85 SER A CA 1
ATOM 656 C C . SER A 1 85 ? 7.133 -1.062 3.843 1.00 90.88 85 SER A C 1
ATOM 658 O O . SER A 1 85 ? 6.349 -0.847 4.763 1.00 90.88 85 SER A O 1
ATOM 660 N N . GLY A 1 86 ? 6.862 -1.934 2.868 1.00 93.06 86 GLY A N 1
ATOM 661 C CA . GLY A 1 86 ? 5.584 -2.629 2.714 1.00 93.06 86 GLY A CA 1
ATOM 662 C C . GLY A 1 86 ? 4.422 -1.712 2.323 1.00 93.06 86 GLY A C 1
ATOM 663 O O . GLY A 1 86 ? 3.289 -2.174 2.234 1.00 93.06 86 GLY A O 1
ATOM 664 N N . LEU A 1 87 ? 4.662 -0.414 2.106 1.00 93.81 87 LEU A N 1
ATOM 665 C CA . LEU A 1 87 ? 3.589 0.551 1.905 1.00 93.81 87 LEU A CA 1
ATOM 666 C C . LEU A 1 87 ? 2.951 0.406 0.516 1.00 93.81 87 LEU A C 1
ATOM 668 O O . LEU A 1 87 ? 3.680 0.330 -0.484 1.00 93.81 87 LEU A O 1
ATOM 672 N N . PRO A 1 88 ? 1.608 0.442 0.429 1.00 96.06 88 PRO A N 1
ATOM 673 C CA . PRO A 1 88 ? 0.899 0.395 -0.842 1.00 96.06 88 PRO A CA 1
ATOM 674 C C . PRO A 1 88 ? 1.258 1.590 -1.728 1.00 96.06 88 PRO A C 1
ATOM 676 O O . PRO A 1 88 ? 1.329 2.729 -1.268 1.00 96.06 88 PRO A O 1
ATOM 679 N N . GLN A 1 89 ? 1.449 1.323 -3.018 1.00 96.50 89 GLN A N 1
ATOM 680 C CA . GLN A 1 89 ? 1.799 2.312 -4.038 1.00 96.50 89 GLN A CA 1
ATOM 681 C C . GLN A 1 89 ? 0.676 2.525 -5.054 1.00 96.50 89 GLN A C 1
ATOM 683 O O . GLN A 1 89 ? 0.425 3.654 -5.460 1.00 96.50 89 GLN A O 1
ATOM 688 N N . THR A 1 90 ? -0.012 1.461 -5.468 1.00 97.25 90 THR A N 1
ATOM 689 C CA . THR A 1 90 ? -1.199 1.532 -6.335 1.00 97.25 90 THR A CA 1
ATOM 690 C C . THR A 1 90 ? -1.946 0.195 -6.333 1.00 97.25 90 THR A C 1
ATOM 692 O O . THR A 1 90 ? -1.505 -0.765 -5.701 1.00 97.25 90 THR A O 1
ATOM 695 N N . ASN A 1 91 ? -3.027 0.097 -7.109 1.00 96.88 91 ASN A N 1
ATOM 696 C CA . ASN A 1 91 ? -3.633 -1.175 -7.484 1.00 96.88 91 ASN A CA 1
ATOM 697 C C . ASN A 1 91 ? -3.822 -1.273 -9.011 1.00 96.88 91 ASN A C 1
ATOM 699 O O . ASN A 1 91 ? -4.399 -0.398 -9.665 1.00 96.88 91 ASN A O 1
ATOM 703 N N . LEU A 1 92 ? -3.318 -2.359 -9.600 1.00 95.88 92 LEU A N 1
ATOM 704 C CA . LEU A 1 92 ? -3.282 -2.567 -11.048 1.00 95.88 92 LEU A CA 1
ATOM 705 C C . LEU A 1 92 ? -4.668 -2.811 -11.656 1.00 95.88 92 LEU A C 1
ATOM 707 O O . LEU A 1 92 ? -4.908 -2.420 -12.796 1.00 95.88 92 LEU A O 1
ATOM 711 N N . VAL A 1 93 ? -5.614 -3.346 -10.886 1.00 94.31 93 VAL A N 1
ATOM 712 C CA . VAL A 1 93 ? -6.962 -3.688 -11.370 1.00 94.31 93 VAL A CA 1
ATOM 713 C C . VAL A 1 93 ? -7.960 -2.559 -11.108 1.00 94.31 93 VAL A C 1
ATOM 715 O O . VAL A 1 93 ? -8.813 -2.262 -11.944 1.00 94.31 93 VAL A O 1
ATOM 718 N N . ARG A 1 94 ? -7.824 -1.851 -9.984 1.00 92.81 94 ARG A N 1
ATOM 719 C CA . ARG A 1 94 ? -8.698 -0.734 -9.617 1.00 92.81 94 ARG A CA 1
ATOM 720 C C . ARG A 1 94 ? -8.387 0.511 -10.459 1.00 92.81 94 ARG A C 1
ATOM 722 O O . ARG A 1 94 ? -7.290 1.064 -10.412 1.00 92.81 94 ARG A O 1
ATOM 729 N N . LYS A 1 95 ? -9.350 0.953 -11.274 1.00 88.56 95 LYS A N 1
ATOM 730 C CA . LYS A 1 95 ? -9.152 2.038 -12.257 1.00 88.56 95 LYS A CA 1
ATOM 731 C C . LYS A 1 95 ? -8.884 3.406 -11.617 1.00 88.56 95 LYS A C 1
ATOM 733 O O . LYS A 1 95 ? -8.143 4.196 -12.187 1.00 88.56 95 LYS A O 1
ATOM 738 N N . ASP A 1 96 ? -9.486 3.678 -10.465 1.00 89.94 96 ASP A N 1
ATOM 739 C CA . ASP A 1 96 ? -9.372 4.927 -9.703 1.00 89.94 96 ASP A CA 1
ATOM 740 C C . ASP A 1 96 ? -8.264 4.891 -8.638 1.00 89.94 96 ASP A C 1
ATOM 742 O O . ASP A 1 96 ? -8.147 5.833 -7.855 1.00 89.94 96 ASP A O 1
ATOM 746 N N . ALA A 1 97 ? -7.454 3.826 -8.585 1.00 93.50 97 ALA A N 1
ATOM 747 C CA . ALA A 1 97 ? -6.362 3.746 -7.625 1.00 93.50 97 ALA A CA 1
ATOM 748 C C . ALA A 1 97 ? -5.297 4.818 -7.931 1.00 93.50 97 ALA A C 1
ATOM 750 O O . ALA A 1 97 ? -4.828 4.899 -9.072 1.00 93.50 97 ALA A O 1
ATOM 751 N N . PRO A 1 98 ? -4.889 5.629 -6.939 1.00 93.62 98 PRO A N 1
ATOM 752 C CA . PRO A 1 98 ? -3.792 6.572 -7.112 1.00 93.62 98 PRO A CA 1
ATOM 753 C C . PRO A 1 98 ? -2.473 5.841 -7.386 1.00 93.62 98 PRO A C 1
ATOM 755 O O . PRO A 1 98 ? -2.296 4.681 -7.010 1.00 93.62 98 PRO A O 1
ATOM 758 N N . ASN A 1 99 ? -1.533 6.542 -8.019 1.00 94.88 99 ASN A N 1
ATOM 759 C CA . ASN A 1 99 ? -0.136 6.128 -8.098 1.00 94.88 99 ASN A CA 1
ATOM 760 C C . ASN A 1 99 ? 0.677 6.952 -7.092 1.00 94.88 99 ASN A C 1
ATOM 762 O O . ASN A 1 99 ? 1.034 8.104 -7.348 1.00 94.88 99 ASN A O 1
ATOM 766 N N . PHE A 1 100 ? 0.967 6.354 -5.941 1.00 94.75 100 PHE A N 1
ATOM 767 C CA . PHE A 1 100 ? 1.726 6.995 -4.879 1.00 94.75 100 PHE A CA 1
ATOM 768 C C . PHE A 1 100 ? 3.239 7.026 -5.114 1.00 94.75 100 PHE A C 1
ATOM 770 O O . PHE A 1 100 ? 3.910 7.823 -4.463 1.00 94.75 100 PHE A O 1
ATOM 777 N N . LEU A 1 101 ? 3.777 6.276 -6.084 1.00 92.06 101 LEU A N 1
ATOM 778 C CA . LEU A 1 101 ? 5.199 6.357 -6.445 1.00 92.06 101 LEU A CA 1
ATOM 779 C C . LEU A 1 101 ? 5.580 7.773 -6.907 1.00 92.06 101 LEU A C 1
ATOM 781 O O . LEU A 1 101 ? 6.706 8.220 -6.710 1.00 92.06 101 LEU A O 1
ATOM 785 N N . GLN A 1 102 ? 4.627 8.495 -7.505 1.00 88.31 102 GLN A N 1
ATOM 786 C CA . GLN A 1 102 ? 4.812 9.874 -7.964 1.00 88.31 102 GLN A CA 1
ATOM 787 C C . GLN A 1 102 ? 4.667 10.913 -6.837 1.00 88.31 102 GLN A C 1
ATOM 789 O O . GLN A 1 102 ? 4.965 12.093 -7.037 1.00 88.31 102 GLN A O 1
ATOM 79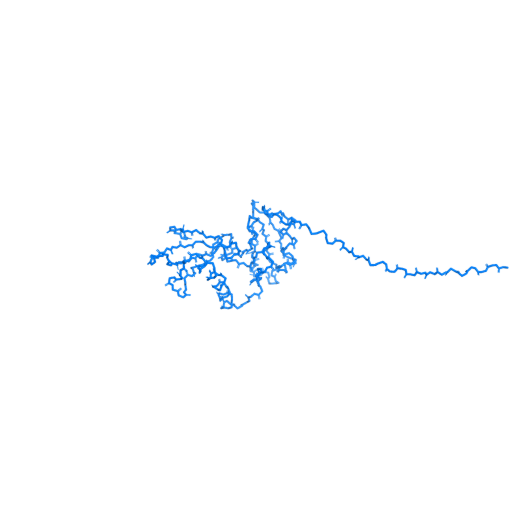4 N N . VAL A 1 103 ? 4.216 10.505 -5.646 1.00 91.69 103 VAL A N 1
ATOM 795 C CA . VAL A 1 103 ? 4.022 11.397 -4.500 1.00 91.69 103 VAL A CA 1
ATOM 796 C C . VAL A 1 103 ? 5.316 11.473 -3.696 1.00 91.69 103 VAL A C 1
ATOM 798 O O . VAL A 1 103 ? 5.606 10.639 -2.848 1.00 91.69 103 VAL A O 1
ATOM 801 N N . THR A 1 104 ? 6.096 12.524 -3.937 1.00 88.00 104 THR A N 1
ATOM 802 C CA . THR A 1 104 ? 7.396 12.735 -3.275 1.00 88.00 104 THR A CA 1
ATOM 803 C C . THR A 1 104 ? 7.291 13.400 -1.899 1.00 88.00 104 THR A C 1
ATOM 805 O O . THR A 1 104 ? 8.272 13.450 -1.158 1.00 88.00 104 THR A O 1
ATOM 808 N N . ASN A 1 105 ? 6.114 13.920 -1.535 1.00 93.62 105 ASN A N 1
ATOM 809 C CA . ASN A 1 105 ? 5.864 14.542 -0.237 1.00 93.62 105 ASN A CA 1
ATOM 810 C C . ASN A 1 105 ? 5.189 13.542 0.714 1.00 93.62 105 ASN A C 1
ATOM 812 O O . ASN A 1 105 ? 4.028 13.179 0.516 1.00 93.62 105 ASN A O 1
ATOM 816 N N . GLY A 1 106 ? 5.903 13.155 1.774 1.00 90.50 106 GLY A N 1
ATOM 817 C CA . GLY A 1 106 ? 5.430 12.177 2.757 1.00 90.50 106 GLY A CA 1
ATOM 818 C C . GLY A 1 106 ? 4.145 12.573 3.494 1.00 90.50 106 GLY A C 1
ATOM 819 O O . GLY A 1 106 ? 3.332 11.704 3.798 1.00 90.50 106 GLY A O 1
ATOM 820 N N . GLU A 1 107 ? 3.900 13.866 3.722 1.00 92.94 107 GLU A N 1
ATOM 821 C CA . GLU A 1 107 ? 2.661 14.337 4.360 1.00 92.94 107 GLU A CA 1
ATOM 822 C C . GLU A 1 107 ? 1.461 14.205 3.417 1.00 92.94 107 GLU A C 1
ATOM 824 O O . GLU A 1 107 ? 0.376 13.800 3.836 1.00 92.94 107 GLU A O 1
ATOM 829 N N . ILE A 1 108 ? 1.658 14.482 2.122 1.00 94.88 108 ILE A N 1
ATOM 830 C CA . ILE A 1 108 ? 0.620 14.271 1.101 1.00 94.88 108 ILE A CA 1
ATOM 831 C C . ILE A 1 108 ? 0.324 12.777 0.966 1.00 94.88 108 ILE A C 1
ATOM 833 O O . ILE A 1 108 ? -0.842 12.387 0.976 1.00 94.88 108 ILE A O 1
ATOM 837 N N . PHE A 1 109 ? 1.368 11.945 0.908 1.00 93.69 109 PHE A N 1
ATOM 838 C CA . PHE A 1 109 ? 1.232 10.490 0.888 1.00 93.69 109 PHE A CA 1
ATOM 839 C C . PHE A 1 109 ? 0.405 10.005 2.086 1.00 93.69 109 PHE A C 1
ATOM 841 O O . PHE A 1 109 ? -0.633 9.367 1.919 1.00 93.69 109 PHE A O 1
ATOM 848 N N . LYS A 1 110 ? 0.808 10.384 3.305 1.00 92.75 110 LYS A N 1
ATOM 849 C CA . LYS A 1 110 ? 0.124 9.989 4.542 1.00 92.75 110 LYS A CA 1
ATOM 850 C C . LYS A 1 110 ? -1.327 10.471 4.579 1.00 92.75 110 LYS A C 1
ATOM 852 O O . LYS A 1 110 ? -2.197 9.728 5.034 1.00 92.75 110 LYS A O 1
ATOM 857 N N . SER A 1 111 ? -1.596 11.690 4.114 1.00 94.56 111 SER A N 1
ATOM 858 C CA . SER A 1 111 ? -2.946 12.256 4.043 1.00 94.56 111 SER A CA 1
ATOM 859 C C . SER A 1 111 ? -3.860 11.446 3.118 1.00 94.56 111 SER A C 1
ATOM 861 O O . SER A 1 111 ? -4.962 11.069 3.521 1.00 94.56 111 SER A O 1
ATOM 863 N N . GLU A 1 112 ? -3.403 11.105 1.908 1.00 95.31 112 GLU A N 1
ATOM 864 C CA . GLU A 1 112 ? -4.211 10.322 0.964 1.00 95.31 112 GLU A CA 1
ATOM 865 C C . GLU A 1 112 ? -4.432 8.881 1.448 1.00 95.31 112 GLU A C 1
ATOM 867 O O . GLU A 1 112 ? -5.559 8.388 1.374 1.00 95.31 112 GLU A O 1
ATOM 872 N N . ILE A 1 113 ? -3.418 8.238 2.043 1.00 95.12 113 ILE A N 1
ATOM 873 C CA . ILE A 1 113 ? -3.584 6.919 2.676 1.00 95.12 113 ILE A CA 1
ATOM 874 C C . ILE A 1 113 ? -4.640 6.980 3.789 1.00 95.12 113 ILE A C 1
ATOM 876 O O . ILE A 1 113 ? -5.557 6.159 3.815 1.00 95.12 113 ILE A O 1
ATOM 880 N N . ASN A 1 114 ? -4.565 7.974 4.683 1.00 95.50 114 ASN A N 1
ATOM 881 C CA . ASN A 1 114 ? -5.545 8.136 5.762 1.00 95.50 114 ASN A CA 1
ATOM 882 C C . ASN A 1 114 ? -6.957 8.385 5.235 1.00 95.50 114 ASN A C 1
ATOM 884 O O . ASN A 1 114 ? -7.920 7.849 5.778 1.00 95.50 114 ASN A O 1
ATOM 888 N N . LYS A 1 115 ? -7.095 9.179 4.173 1.00 95.38 115 LYS A N 1
ATOM 889 C CA . LYS A 1 115 ? -8.382 9.455 3.532 1.00 95.38 115 LYS A CA 1
ATOM 890 C C . LYS A 1 115 ? -9.012 8.188 2.955 1.00 95.38 115 LYS A C 1
ATOM 892 O O . LYS A 1 115 ? -10.198 7.964 3.184 1.00 95.38 115 LYS A O 1
ATOM 897 N N . MET A 1 116 ? -8.240 7.360 2.249 1.00 95.94 116 MET A N 1
ATOM 898 C CA . MET A 1 116 ? -8.725 6.080 1.716 1.00 95.94 116 MET A CA 1
ATOM 899 C C . MET A 1 116 ? -9.083 5.111 2.844 1.00 95.94 116 MET A C 1
ATOM 901 O O . MET A 1 116 ? -10.188 4.578 2.879 1.00 95.94 116 MET A O 1
ATOM 905 N N . ALA A 1 117 ? -8.192 4.953 3.823 1.00 96.69 117 ALA A N 1
ATOM 906 C CA . ALA A 1 117 ? -8.429 4.077 4.960 1.00 96.69 117 ALA A CA 1
ATOM 907 C C . ALA A 1 117 ? -9.670 4.500 5.762 1.00 96.69 117 ALA A C 1
ATOM 909 O O . ALA A 1 117 ? -10.494 3.659 6.109 1.00 96.69 117 ALA A O 1
ATOM 910 N N . LYS A 1 118 ? -9.872 5.807 5.983 1.00 96.38 118 LYS A N 1
ATOM 911 C CA . LYS A 1 118 ? -11.046 6.338 6.685 1.00 96.38 118 LYS A CA 1
ATOM 912 C C . LYS A 1 118 ? -12.366 5.935 6.024 1.00 96.38 118 LYS A C 1
ATOM 914 O O . LYS A 1 118 ? -13.312 5.627 6.742 1.00 96.38 118 LYS A O 1
ATOM 919 N N . GLN A 1 119 ? -12.434 5.897 4.693 1.00 95.81 119 GLN A N 1
ATOM 920 C CA . GLN A 1 119 ? -13.637 5.435 3.988 1.00 95.81 119 GLN A CA 1
ATOM 921 C C . GLN A 1 119 ? -13.970 3.982 4.345 1.00 95.81 119 GLN A C 1
ATOM 923 O O . GLN A 1 119 ? -15.134 3.655 4.586 1.00 95.81 119 GLN A O 1
ATOM 928 N N . VAL A 1 120 ? -12.947 3.127 4.442 1.00 96.94 120 VAL A N 1
ATOM 929 C CA . VAL A 1 120 ? -13.111 1.727 4.848 1.00 96.94 120 VAL A CA 1
ATOM 930 C C . VAL A 1 120 ? -13.510 1.629 6.319 1.00 96.94 120 VAL A C 1
ATOM 932 O O . VAL A 1 120 ? -14.444 0.898 6.646 1.00 96.94 120 VAL A O 1
ATOM 935 N N . LEU A 1 121 ? -12.863 2.390 7.206 1.00 97.88 121 LEU A N 1
ATOM 936 C CA . LEU A 1 121 ? -13.194 2.394 8.632 1.00 97.88 121 LEU A CA 1
ATOM 937 C C . LEU A 1 121 ? -14.652 2.810 8.876 1.00 97.88 121 LEU A C 1
ATOM 939 O O . LEU A 1 121 ? -15.390 2.088 9.549 1.00 97.88 121 LEU A O 1
ATOM 943 N N . ASP A 1 122 ? -15.091 3.913 8.260 1.00 97.19 122 ASP A N 1
ATOM 944 C CA . ASP A 1 122 ? -16.448 4.446 8.412 1.00 97.19 122 ASP A CA 1
ATOM 945 C C . ASP A 1 122 ? -17.509 3.431 7.941 1.00 97.19 122 ASP A C 1
ATOM 947 O O . ASP A 1 122 ? -18.521 3.230 8.614 1.00 97.19 122 ASP A O 1
ATOM 951 N N . LYS A 1 123 ? -17.256 2.728 6.826 1.00 97.19 123 LYS A N 1
ATOM 952 C CA . LYS A 1 123 ? -18.134 1.669 6.291 1.00 97.19 123 LYS A CA 1
ATOM 953 C C . LYS A 1 123 ? -18.280 0.472 7.238 1.00 97.19 123 LYS A C 1
ATOM 955 O O . LYS A 1 123 ? -19.299 -0.215 7.194 1.00 97.19 123 LYS A O 1
ATOM 960 N N . ASN A 1 124 ? -17.283 0.228 8.084 1.00 96.88 124 ASN A N 1
ATOM 961 C CA . ASN A 1 124 ? -17.212 -0.932 8.973 1.00 96.88 124 ASN A CA 1
ATOM 962 C C . ASN A 1 124 ? -17.467 -0.593 10.452 1.00 96.88 124 ASN A C 1
ATOM 964 O O . ASN A 1 124 ? -17.294 -1.455 11.313 1.00 96.88 124 ASN A O 1
ATOM 968 N N . GLY A 1 125 ? -17.879 0.642 10.766 1.00 96.94 125 GLY A N 1
ATOM 969 C CA . GLY A 1 125 ? -18.116 1.070 12.150 1.00 96.94 125 GLY A CA 1
ATOM 970 C C . GLY A 1 125 ? -16.842 1.120 13.000 1.00 96.94 125 GLY A C 1
ATOM 971 O O . GLY A 1 125 ? -16.907 1.001 14.223 1.00 96.94 125 GLY A O 1
ATOM 972 N N . LEU A 1 126 ? -15.686 1.276 12.356 1.00 97.94 126 LEU A N 1
ATOM 973 C CA . LEU A 1 126 ? -14.389 1.414 13.002 1.00 97.94 126 LEU A CA 1
ATOM 974 C C . LEU A 1 126 ? -14.030 2.896 13.096 1.00 97.94 126 LEU A C 1
ATOM 976 O O . LEU A 1 126 ? -14.351 3.689 12.214 1.00 97.94 126 LEU A O 1
ATOM 980 N N . THR A 1 127 ? -13.320 3.279 14.152 1.00 97.50 127 THR A N 1
ATOM 981 C CA . THR A 1 127 ? -12.769 4.637 14.273 1.00 97.50 127 THR A CA 1
ATOM 982 C C . THR A 1 127 ? -11.285 4.581 14.617 1.00 97.50 127 THR A C 1
ATOM 984 O O . THR A 1 127 ? -10.899 3.719 15.400 1.00 97.50 127 THR A O 1
ATOM 987 N N . PRO A 1 128 ? -10.430 5.460 14.068 1.00 97.31 128 PRO A N 1
ATOM 988 C CA . PRO A 1 128 ? -9.034 5.555 14.493 1.00 97.31 128 PRO A CA 1
ATOM 989 C C . PRO A 1 128 ? -8.890 5.678 16.016 1.00 97.31 128 PRO A C 1
ATOM 991 O O . PRO A 1 128 ? -9.633 6.432 16.649 1.00 97.31 128 PRO A O 1
ATOM 994 N N . ASP A 1 129 ? -7.929 4.972 16.621 1.00 96.44 129 ASP A N 1
ATOM 995 C CA . ASP A 1 129 ? -7.645 5.121 18.057 1.00 96.44 129 ASP A CA 1
ATOM 996 C C . ASP A 1 129 ? -7.088 6.521 18.383 1.00 96.44 129 ASP A C 1
ATOM 998 O O . ASP A 1 129 ? -7.425 7.097 19.423 1.00 96.44 129 ASP A O 1
ATOM 1002 N N . ASN A 1 130 ? -6.277 7.073 17.470 1.00 94.50 130 ASN A N 1
ATOM 1003 C CA . ASN A 1 130 ? -5.661 8.403 17.524 1.00 94.50 130 ASN A CA 1
ATOM 1004 C C . ASN A 1 130 ? -5.272 8.911 16.108 1.00 94.50 130 ASN A C 1
ATOM 1006 O O . ASN A 1 130 ? -5.437 8.196 15.121 1.00 94.50 130 ASN A O 1
ATOM 1010 N N . ASP A 1 131 ? -4.726 10.129 15.999 1.00 91.06 131 ASP A N 1
ATOM 1011 C CA . ASP A 1 131 ? -4.351 10.754 14.711 1.00 91.06 131 ASP A CA 1
ATOM 1012 C C . ASP A 1 131 ? -3.224 10.021 13.954 1.00 91.06 131 ASP A C 1
ATOM 1014 O O . ASP A 1 131 ? -3.082 10.160 12.741 1.00 91.06 131 ASP A O 1
ATOM 1018 N N . ASN A 1 132 ? -2.421 9.222 14.658 1.00 91.62 132 ASN A N 1
ATOM 1019 C CA . ASN A 1 132 ? -1.327 8.417 14.113 1.00 91.62 132 ASN A CA 1
ATOM 1020 C C . ASN A 1 132 ? -1.627 6.918 14.240 1.00 91.62 132 ASN A C 1
ATOM 1022 O O . ASN A 1 132 ? -0.739 6.124 14.538 1.00 91.62 132 ASN A O 1
ATOM 1026 N N . TRP A 1 133 ? -2.889 6.535 14.043 1.00 94.56 133 TRP A N 1
ATOM 1027 C CA . TRP A 1 133 ? -3.334 5.155 14.215 1.00 94.56 133 TRP A CA 1
ATOM 1028 C C . TRP A 1 133 ? -2.656 4.154 13.270 1.00 94.56 133 TRP A C 1
ATOM 1030 O O . TRP A 1 133 ? -2.549 2.988 13.633 1.00 94.56 133 TRP A O 1
ATOM 1040 N N . ILE A 1 134 ? -2.194 4.593 12.093 1.00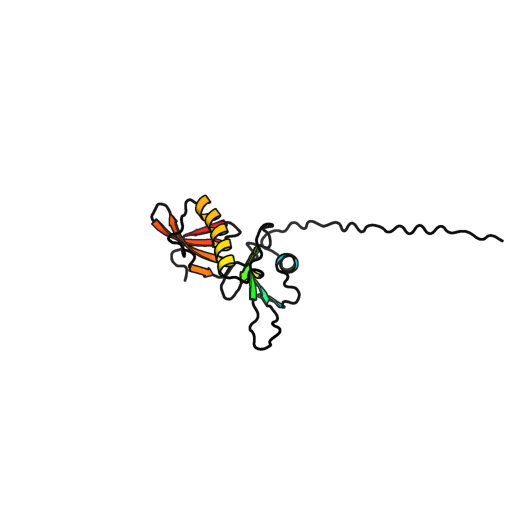 94.31 134 ILE A N 1
ATOM 1041 C CA . ILE A 1 134 ? -1.449 3.754 11.146 1.00 94.31 134 ILE A CA 1
ATOM 1042 C C . ILE A 1 134 ? -0.020 3.569 11.662 1.00 94.31 134 ILE A C 1
ATOM 1044 O O . ILE A 1 134 ? 0.752 4.528 11.713 1.00 94.31 134 ILE A O 1
ATOM 1048 N N . SER A 1 135 ? 0.336 2.335 12.009 1.00 90.00 135 SER A N 1
ATOM 1049 C CA . SER A 1 135 ? 1.648 1.966 12.549 1.00 90.00 135 SER A CA 1
ATOM 1050 C C . SER A 1 135 ? 2.689 1.666 11.466 1.00 90.00 135 SER A C 1
ATOM 1052 O O . SER A 1 135 ? 3.884 1.788 11.728 1.00 90.00 135 SER A O 1
ATOM 1054 N N . GLY A 1 136 ? 2.261 1.325 10.247 1.00 87.06 136 GLY A N 1
ATOM 1055 C CA . GLY A 1 136 ? 3.156 1.094 9.114 1.00 87.06 136 GLY A CA 1
ATOM 1056 C C . GLY A 1 136 ? 2.523 0.281 7.988 1.00 87.06 136 GLY A C 1
ATOM 1057 O O . GLY A 1 136 ? 1.344 -0.076 8.044 1.00 87.06 136 GLY A O 1
ATOM 1058 N N . GLY A 1 137 ? 3.333 0.008 6.964 1.00 85.69 137 GLY A N 1
ATOM 1059 C CA . GLY A 1 137 ? 3.059 -1.015 5.961 1.00 85.69 137 GLY A CA 1
ATOM 1060 C C . GLY A 1 137 ? 3.702 -2.344 6.357 1.00 85.69 137 GLY A C 1
ATOM 1061 O O . GLY A 1 137 ? 4.698 -2.371 7.079 1.00 85.69 137 GLY A O 1
ATOM 1062 N N . TYR A 1 138 ? 3.147 -3.446 5.874 1.00 73.94 138 TYR A N 1
ATOM 1063 C CA . TYR A 1 138 ? 3.796 -4.757 5.917 1.00 73.94 138 TYR A CA 1
ATOM 1064 C C . TYR A 1 138 ? 3.612 -5.426 4.563 1.00 73.94 138 TYR A C 1
ATOM 1066 O O . TYR A 1 138 ? 2.740 -5.030 3.787 1.00 73.94 138 TYR A O 1
ATOM 1074 N N . GLY A 1 139 ? 4.458 -6.421 4.289 1.00 74.19 139 GLY A N 1
ATOM 1075 C CA . GLY A 1 139 ? 4.524 -7.118 3.007 1.00 74.19 139 GLY A CA 1
ATOM 1076 C C . GLY A 1 139 ? 3.153 -7.396 2.387 1.00 74.19 139 GLY A C 1
ATOM 1077 O O . GLY A 1 139 ? 2.177 -7.638 3.091 1.00 74.19 139 GLY A O 1
ATOM 1078 N N . GLU A 1 140 ? 3.111 -7.356 1.057 1.00 85.75 140 GLU A N 1
ATOM 1079 C CA . GLU A 1 140 ? 1.903 -7.465 0.227 1.00 85.75 140 GLU A CA 1
ATOM 1080 C C . GLU A 1 140 ? 1.023 -6.203 0.139 1.00 85.75 140 GLU A C 1
ATOM 1082 O O . GLU A 1 140 ? -0.006 -6.234 -0.534 1.00 85.75 140 GLU A O 1
ATOM 1087 N N . GLY A 1 141 ? 1.453 -5.074 0.720 1.00 90.44 141 GLY A N 1
ATOM 1088 C CA . GLY A 1 141 ? 0.805 -3.769 0.529 1.00 90.44 141 GLY A CA 1
ATOM 1089 C C . GLY A 1 141 ? -0.304 -3.447 1.523 1.00 90.44 141 GLY A C 1
ATOM 1090 O O . GLY A 1 141 ? -1.095 -2.532 1.290 1.00 90.44 141 GLY A O 1
ATOM 1091 N N . PHE A 1 142 ? -0.358 -4.178 2.633 1.00 94.50 142 PHE A N 1
ATOM 1092 C CA . PHE A 1 142 ? -1.289 -3.905 3.719 1.00 94.50 142 PHE A CA 1
ATOM 1093 C C . PHE A 1 142 ? -0.780 -2.769 4.605 1.00 94.50 142 PHE A C 1
ATOM 1095 O O . PHE A 1 142 ? 0.422 -2.640 4.845 1.00 94.50 142 PHE A O 1
ATOM 1102 N N . ILE A 1 143 ? -1.711 -1.992 5.156 1.00 95.31 143 ILE A N 1
ATOM 1103 C CA . ILE A 1 143 ? -1.441 -1.090 6.276 1.00 95.31 143 ILE A CA 1
ATOM 1104 C C . ILE A 1 143 ? -1.951 -1.693 7.581 1.00 95.31 143 ILE A C 1
ATOM 1106 O O . ILE A 1 143 ? -2.944 -2.423 7.604 1.00 95.31 143 ILE A O 1
ATOM 1110 N N . TYR A 1 144 ? -1.279 -1.345 8.669 1.00 94.75 144 TYR A N 1
ATOM 1111 C CA . TYR A 1 144 ? -1.610 -1.791 10.016 1.00 94.75 144 TYR A CA 1
ATOM 1112 C C . TYR A 1 144 ? -1.958 -0.591 10.862 1.00 94.75 144 TYR A C 1
ATOM 1114 O O . TYR A 1 144 ? -1.380 0.486 10.690 1.00 94.75 144 TYR A O 1
ATOM 1122 N N . GLY A 1 145 ? -2.884 -0.772 11.793 1.00 94.94 145 GLY A N 1
ATOM 1123 C CA . GLY A 1 145 ? -3.180 0.295 12.723 1.00 94.94 145 GLY A CA 1
ATOM 1124 C C . GLY A 1 145 ? -4.166 -0.059 13.813 1.00 94.94 145 GLY A C 1
ATOM 1125 O O . GLY A 1 145 ? -4.898 -1.044 13.736 1.00 94.94 145 GLY A O 1
ATOM 1126 N N . ASP A 1 146 ? -4.174 0.789 14.832 1.00 96.38 146 ASP A N 1
ATOM 1127 C CA . ASP A 1 146 ? -5.033 0.645 15.996 1.00 96.38 146 ASP A CA 1
ATOM 1128 C C . ASP A 1 146 ? -6.341 1.412 15.806 1.00 96.38 146 ASP A C 1
ATOM 1130 O O . ASP A 1 146 ? -6.362 2.628 15.609 1.00 96.38 146 ASP A O 1
ATOM 1134 N N . VAL A 1 147 ? -7.461 0.715 15.921 1.00 97.75 147 VAL A N 1
ATOM 1135 C CA . VAL A 1 147 ? -8.799 1.294 15.775 1.00 97.75 147 VAL A CA 1
ATOM 1136 C C . VAL A 1 147 ? -9.668 0.927 16.968 1.00 97.75 147 VAL A C 1
ATOM 1138 O O . VAL A 1 147 ? -9.339 0.059 17.772 1.00 97.75 147 VAL A O 1
ATOM 1141 N N . LYS A 1 148 ? -10.806 1.598 17.099 1.00 98.00 148 LYS A N 1
ATOM 1142 C CA . LYS A 1 148 ? -11.857 1.272 18.053 1.00 98.00 148 LYS A CA 1
ATOM 1143 C C . LYS A 1 148 ? -13.025 0.635 17.325 1.00 98.00 148 LYS A C 1
ATOM 1145 O O . LYS A 1 148 ? -13.568 1.231 16.393 1.00 98.00 148 LYS A O 1
ATOM 1150 N N . LYS A 1 149 ? -13.442 -0.526 17.821 1.00 96.94 149 LYS A N 1
ATOM 1151 C CA . LYS A 1 149 ? -14.666 -1.235 17.447 1.00 96.94 149 LYS A CA 1
ATOM 1152 C C . LYS A 1 149 ? -15.512 -1.403 18.701 1.00 96.94 149 LYS A C 1
ATOM 1154 O O . LYS A 1 149 ? -15.030 -1.931 19.701 1.00 96.94 149 LYS A O 1
ATOM 1159 N N . ASP A 1 150 ? -16.730 -0.869 18.694 1.00 95.25 150 ASP A N 1
ATOM 1160 C CA . ASP A 1 150 ? -17.631 -0.895 19.859 1.00 95.25 150 ASP A CA 1
ATOM 1161 C C . ASP A 1 150 ? -16.977 -0.363 21.155 1.00 95.25 150 ASP A C 1
ATOM 1163 O O . ASP A 1 150 ? -17.167 -0.886 22.253 1.00 95.25 150 ASP A O 1
ATOM 1167 N N . GLY A 1 151 ? -16.139 0.671 21.017 1.00 93.94 151 GLY A N 1
ATOM 1168 C CA . GLY A 1 151 ? -15.402 1.294 22.122 1.00 93.94 151 GLY A CA 1
ATOM 1169 C C . GLY A 1 151 ? -14.176 0.516 22.617 1.00 93.94 151 GLY A C 1
ATOM 1170 O O . GLY A 1 151 ? -13.463 1.016 23.486 1.00 93.94 151 GLY A O 1
ATOM 1171 N N . LYS A 1 152 ? -13.889 -0.668 22.065 1.00 96.44 152 LYS A N 1
ATOM 1172 C CA . LYS A 1 152 ? -12.687 -1.451 22.374 1.00 96.44 152 LYS A CA 1
ATOM 1173 C C . LYS A 1 152 ? -11.601 -1.193 21.346 1.00 96.44 152 LYS A C 1
ATOM 1175 O O . LYS A 1 152 ? -11.871 -1.211 20.148 1.00 96.44 152 LYS A O 1
ATOM 1180 N N . LYS A 1 153 ? -10.377 -0.981 21.825 1.00 96.50 153 LYS A N 1
ATOM 1181 C CA . LYS A 1 153 ? -9.192 -0.904 20.975 1.00 96.50 153 LYS A CA 1
ATOM 1182 C C . LYS A 1 153 ? -8.869 -2.294 20.418 1.00 96.50 153 LYS A C 1
ATOM 1184 O O . LYS A 1 153 ? -8.779 -3.242 21.195 1.00 96.50 153 LYS A O 1
ATOM 1189 N N . ILE A 1 154 ? -8.691 -2.372 19.106 1.00 96.75 154 ILE A N 1
ATOM 1190 C CA . ILE A 1 154 ? -8.233 -3.545 18.357 1.00 96.75 154 ILE A CA 1
ATOM 1191 C C . ILE A 1 154 ? -7.147 -3.105 17.371 1.00 96.75 154 ILE A C 1
ATOM 1193 O O . ILE A 1 154 ? -7.109 -1.936 16.977 1.00 96.75 154 ILE A O 1
ATOM 1197 N N . THR A 1 155 ? -6.299 -4.032 16.943 1.00 96.25 155 THR A N 1
ATOM 1198 C CA . THR A 1 155 ? -5.362 -3.796 15.842 1.00 96.25 155 THR A CA 1
ATOM 1199 C C . THR A 1 155 ? -5.913 -4.457 14.587 1.00 96.25 155 THR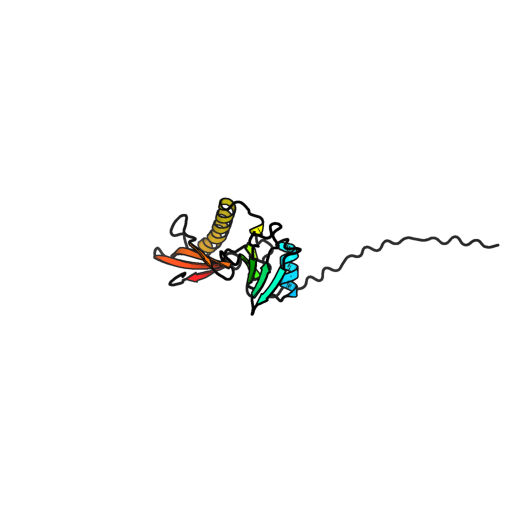 A C 1
ATOM 1201 O O . THR A 1 155 ? -6.421 -5.578 14.639 1.00 96.25 155 THR A O 1
ATOM 1204 N N . ILE A 1 156 ? -5.843 -3.756 13.459 1.00 96.56 156 ILE A N 1
ATOM 1205 C CA . ILE A 1 156 ? -6.297 -4.273 12.169 1.00 96.56 156 ILE A CA 1
ATOM 1206 C C . ILE A 1 156 ? -5.161 -4.310 11.155 1.00 96.56 156 ILE A C 1
ATOM 1208 O O . ILE A 1 156 ? -4.233 -3.500 11.201 1.00 96.56 156 ILE A O 1
ATOM 1212 N N . LYS A 1 157 ? -5.302 -5.227 10.204 1.00 95.62 157 LYS A N 1
ATOM 1213 C CA . LYS A 1 157 ? -4.614 -5.235 8.915 1.00 95.62 157 LYS A CA 1
ATOM 1214 C C . LYS A 1 157 ? -5.626 -4.850 7.841 1.00 95.62 157 LYS A C 1
ATOM 1216 O O . LYS A 1 157 ? -6.740 -5.367 7.855 1.00 95.62 157 LYS A O 1
ATOM 1221 N N . LEU A 1 158 ? -5.259 -3.945 6.939 1.00 96.50 158 LEU A N 1
ATOM 1222 C CA . LEU A 1 158 ? -6.158 -3.363 5.942 1.00 96.50 158 LEU A CA 1
ATOM 1223 C C . LEU A 1 158 ? -5.466 -3.246 4.579 1.00 96.50 158 LEU A C 1
ATOM 1225 O O . LEU A 1 158 ? -4.408 -2.626 4.473 1.00 96.50 158 LEU A O 1
ATOM 1229 N N . ASP A 1 159 ? -6.086 -3.779 3.525 1.00 95.50 159 ASP A N 1
ATOM 1230 C CA . ASP A 1 159 ? -5.768 -3.408 2.141 1.00 95.50 159 ASP A CA 1
ATOM 1231 C C . ASP A 1 159 ? -6.684 -2.243 1.742 1.00 95.50 159 ASP A C 1
ATOM 1233 O O . ASP A 1 159 ? -7.901 -2.378 1.595 1.00 95.50 159 ASP A O 1
ATOM 1237 N N . ILE A 1 160 ? -6.093 -1.059 1.590 1.00 95.50 160 ILE A N 1
ATOM 1238 C CA . ILE A 1 160 ? -6.832 0.175 1.286 1.00 95.50 160 ILE A CA 1
ATOM 1239 C C . ILE A 1 160 ? -7.469 0.183 -0.111 1.00 95.50 160 ILE A C 1
ATOM 1241 O O . ILE A 1 160 ? -8.308 1.041 -0.386 1.00 95.50 160 ILE A O 1
ATOM 1245 N N . PHE A 1 161 ? -7.066 -0.721 -1.007 1.00 95.62 161 PHE A N 1
ATOM 1246 C CA . PHE A 1 161 ? -7.577 -0.786 -2.371 1.00 95.62 161 PHE A CA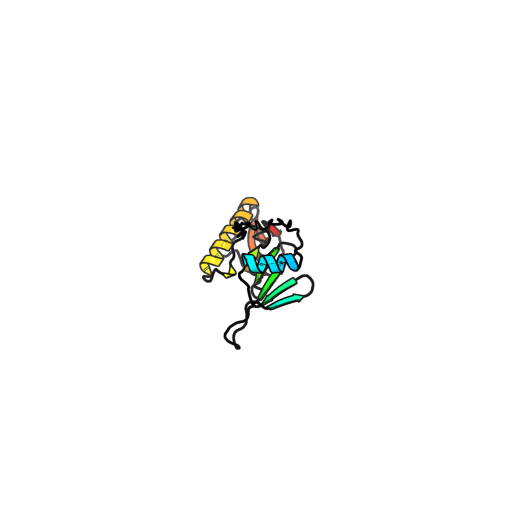 1
ATOM 1247 C C . PHE A 1 161 ? -8.712 -1.794 -2.517 1.00 95.62 161 PHE A C 1
ATOM 1249 O O . PHE A 1 161 ? -9.687 -1.472 -3.206 1.00 95.62 161 PHE A O 1
ATOM 1256 N N . THR A 1 162 ? -8.596 -2.969 -1.886 1.00 94.44 162 THR A N 1
ATOM 1257 C CA . THR A 1 162 ? -9.653 -4.001 -1.874 1.00 94.44 162 THR A CA 1
ATOM 1258 C C . THR A 1 162 ? -10.697 -3.770 -0.784 1.00 94.44 162 THR A C 1
ATOM 1260 O O . THR A 1 162 ? -11.787 -4.331 -0.861 1.00 94.44 162 THR A O 1
ATOM 1263 N N . GLU A 1 163 ? -10.390 -2.915 0.199 1.00 95.19 163 GLU A N 1
ATOM 1264 C CA . GLU A 1 163 ? -11.196 -2.657 1.401 1.00 95.19 163 GLU A CA 1
ATOM 1265 C C . GLU A 1 163 ? -11.315 -3.870 2.340 1.00 95.19 163 GLU A C 1
ATOM 1267 O O . GLU A 1 163 ? -12.074 -3.831 3.314 1.00 95.19 163 GLU A O 1
ATOM 1272 N N . GLU A 1 164 ? -10.567 -4.942 2.065 1.00 94.62 164 GLU A N 1
ATOM 1273 C CA . GLU A 1 164 ? -10.481 -6.106 2.936 1.00 94.62 164 GLU A CA 1
ATOM 1274 C C . GLU A 1 164 ? -9.686 -5.754 4.190 1.00 94.62 164 GLU A C 1
ATOM 1276 O O . GLU A 1 164 ? -8.614 -5.143 4.133 1.00 94.62 164 GLU A O 1
ATOM 1281 N N . TRP A 1 165 ? -10.217 -6.156 5.340 1.00 96.06 165 TRP A N 1
ATOM 1282 C CA . TRP A 1 165 ? -9.562 -5.962 6.620 1.00 96.06 165 TRP A CA 1
ATOM 1283 C C . TRP A 1 165 ? -9.825 -7.138 7.554 1.00 96.06 165 TRP A C 1
ATOM 1285 O O . TRP A 1 165 ? -10.856 -7.808 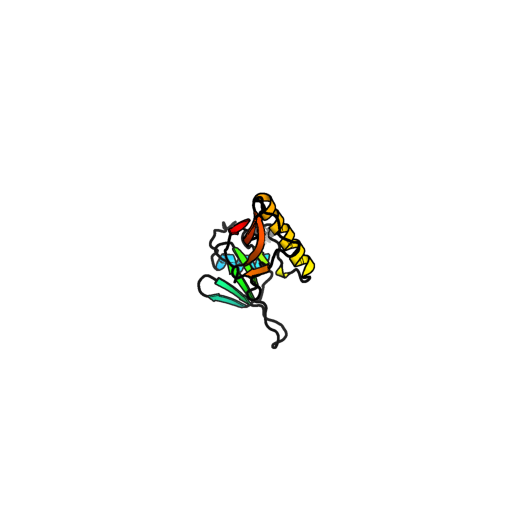7.463 1.00 96.06 165 TRP A O 1
ATOM 1295 N N . GLU A 1 166 ? -8.899 -7.358 8.478 1.00 95.81 166 GLU A N 1
ATOM 1296 C CA . GLU A 1 166 ? -9.015 -8.357 9.538 1.00 95.81 166 GLU A CA 1
ATOM 1297 C C . GLU A 1 166 ? -8.492 -7.798 10.865 1.00 95.81 166 GLU A C 1
ATOM 1299 O O . GLU A 1 166 ? -7.583 -6.966 10.893 1.00 95.81 166 GLU A O 1
ATOM 1304 N N . GLU A 1 167 ? -9.100 -8.235 11.968 1.00 96.38 167 GLU A N 1
ATOM 1305 C CA . GLU A 1 167 ? -8.565 -8.023 13.315 1.00 96.38 167 GLU A CA 1
ATOM 1306 C C . GLU A 1 167 ? -7.394 -8.982 13.537 1.00 96.38 167 GLU A C 1
ATOM 1308 O O . GLU A 1 167 ? -7.481 -10.158 13.184 1.00 96.38 167 GLU A O 1
ATOM 1313 N N . ILE A 1 168 ? -6.304 -8.478 14.114 1.00 94.31 168 ILE A N 1
ATOM 1314 C CA . ILE A 1 168 ? -5.085 -9.247 14.364 1.00 94.31 168 ILE A CA 1
ATOM 1315 C C . ILE A 1 168 ? -4.601 -9.047 15.802 1.00 94.31 168 ILE A C 1
ATOM 1317 O O . ILE A 1 168 ? -4.776 -7.976 16.384 1.00 94.31 168 ILE A O 1
ATOM 1321 N N . ASP A 1 169 ? -3.927 -10.059 16.349 1.00 88.12 169 ASP A N 1
ATOM 1322 C CA . ASP A 1 169 ? -3.395 -10.009 17.717 1.00 88.12 169 ASP A CA 1
ATOM 1323 C C . ASP A 1 169 ? -2.080 -9.217 17.822 1.00 88.12 169 ASP A C 1
ATOM 1325 O O . ASP A 1 169 ? -1.793 -8.619 18.860 1.00 88.12 169 ASP A O 1
ATOM 1329 N N . ASN A 1 170 ? -1.254 -9.223 16.768 1.00 75.69 170 ASN A N 1
ATOM 1330 C CA . ASN A 1 170 ? 0.032 -8.528 16.733 1.00 75.69 170 ASN A CA 1
ATOM 1331 C C . ASN A 1 170 ? 0.462 -8.236 15.275 1.00 75.69 170 ASN A C 1
ATOM 1333 O O . ASN A 1 170 ? 0.461 -9.159 14.459 1.00 75.69 170 ASN A O 1
ATOM 1337 N N . PRO A 1 171 ? 0.843 -6.990 14.932 1.00 67.50 171 PRO A N 1
ATOM 1338 C CA . PRO A 1 171 ? 1.361 -6.632 13.609 1.00 67.50 171 PRO A CA 1
ATOM 1339 C C . PRO A 1 171 ? 2.839 -7.008 13.357 1.00 67.50 171 PRO A C 1
ATOM 1341 O O . PRO A 1 171 ? 3.307 -6.793 12.239 1.00 67.50 171 PRO A O 1
ATOM 1344 N N . PHE A 1 172 ? 3.571 -7.534 14.357 1.00 65.56 172 PHE A N 1
ATOM 1345 C CA . PHE A 1 172 ? 5.013 -7.840 14.289 1.00 65.56 172 PHE A CA 1
ATOM 1346 C C . PHE A 1 172 ? 5.372 -9.282 14.663 1.00 65.56 172 PHE A C 1
ATOM 1348 O O . PHE A 1 172 ? 4.971 -9.733 15.762 1.00 65.56 172 PHE A O 1
#

pLDDT: mean 86.19, std 17.84, range [34.66, 98.0]

Organism: NCBI:txid54915

Sequence (172 aa):
MVKKFIVVCSLIMFLVGCANTETITLPLEEKDVSQLMAEKMDIAGWNFSRKDDTYSFRSVPSDPNAEGVTLDVNAKTGTVYERTSGLPQTNLVRKDAPNFLQVTNGEIFKSEINKMAKQVLDKNGLTPDNDNWISGGYGEGFIYGDVKKDGKKITIKLDIFTEEWEEIDNPF